Protein AF-A0A9D4C0J8-F1 (afdb_monomer_lite)

pLDDT: mean 72.84, std 17.58, range [38.19, 92.94]

Structure (mmCIF, N/CA/C/O backbone):
data_AF-A0A9D4C0J8-F1
#
_entry.id   AF-A0A9D4C0J8-F1
#
loop_
_atom_site.group_PDB
_atom_site.id
_atom_site.type_symbol
_atom_site.label_atom_id
_atom_site.label_alt_id
_atom_site.label_comp_id
_atom_site.label_asym_id
_atom_site.label_entity_id
_atom_site.label_seq_id
_atom_site.pdbx_PDB_ins_code
_atom_site.Cartn_x
_atom_site.Cartn_y
_atom_site.Cartn_z
_atom_site.occupancy
_atom_site.B_iso_or_equiv
_atom_site.auth_seq_id
_atom_site.auth_comp_id
_atom_site.auth_asym_id
_atom_site.auth_atom_id
_atom_site.pdbx_PDB_model_num
ATOM 1 N N . MET A 1 1 ? -34.586 15.008 12.474 1.00 38.19 1 MET A N 1
ATOM 2 C CA . MET A 1 1 ? -34.650 13.546 12.294 1.00 38.19 1 MET A CA 1
ATOM 3 C C . MET A 1 1 ? -33.252 13.076 11.946 1.00 38.19 1 MET A C 1
ATOM 5 O O . MET A 1 1 ? -32.669 13.640 11.035 1.00 38.19 1 MET A O 1
ATOM 9 N N . LEU A 1 2 ? -32.746 12.178 12.795 1.00 45.47 2 LEU A N 1
ATOM 10 C CA . LEU A 1 2 ? -31.533 11.350 12.749 1.00 45.47 2 LEU A CA 1
ATOM 11 C C . LEU A 1 2 ? -30.460 11.741 11.720 1.00 45.47 2 LEU A C 1
ATOM 13 O O . LEU A 1 2 ? -30.548 11.386 10.550 1.00 45.47 2 LEU A O 1
ATOM 17 N N . GLY A 1 3 ? -29.425 12.433 12.206 1.00 44.47 3 GLY A N 1
ATOM 18 C CA . GLY A 1 3 ? -28.122 12.410 11.555 1.00 44.47 3 GLY A CA 1
ATOM 19 C C . GLY A 1 3 ? -27.571 10.995 11.664 1.00 44.47 3 GLY A C 1
ATOM 20 O O . GLY A 1 3 ? -27.564 10.419 12.751 1.00 44.47 3 GLY A O 1
ATOM 21 N N . GLU A 1 4 ? -27.181 10.422 10.533 1.00 48.81 4 GLU A N 1
ATOM 22 C CA . GLU A 1 4 ? -26.479 9.148 10.489 1.00 48.81 4 GLU A CA 1
ATOM 23 C C . GLU A 1 4 ? -25.098 9.352 11.116 1.00 48.81 4 GLU A C 1
ATOM 25 O O . GLU A 1 4 ? -24.121 9.701 10.455 1.00 48.81 4 GLU A O 1
ATOM 30 N N . GLU A 1 5 ? -25.019 9.188 12.435 1.00 51.31 5 GLU A N 1
ATOM 31 C CA . GLU A 1 5 ? -23.748 8.951 13.093 1.00 51.31 5 GLU A CA 1
ATOM 32 C C . GLU A 1 5 ? -23.232 7.621 12.548 1.00 51.31 5 GLU A C 1
ATOM 34 O O . GLU A 1 5 ? -23.754 6.552 12.865 1.00 51.31 5 GLU A O 1
ATOM 39 N N . HIS A 1 6 ? -22.236 7.694 11.664 1.00 50.81 6 HIS A N 1
ATOM 40 C CA . HIS A 1 6 ? -21.436 6.541 11.285 1.00 50.81 6 HIS A CA 1
ATOM 41 C C . HIS A 1 6 ? -20.814 5.981 12.566 1.00 50.81 6 HIS A C 1
ATOM 43 O O . HIS A 1 6 ? -19.790 6.464 13.053 1.00 50.81 6 HIS A O 1
ATOM 49 N N . VAL A 1 7 ? -21.480 4.980 13.138 1.00 47.09 7 VAL A N 1
ATOM 50 C CA . VAL A 1 7 ? -20.977 4.203 14.260 1.00 47.09 7 VAL A CA 1
ATOM 51 C C . VAL A 1 7 ? -19.789 3.416 13.727 1.00 47.09 7 VAL A C 1
ATOM 53 O O . VAL A 1 7 ? -19.933 2.349 13.132 1.00 47.09 7 VAL A O 1
ATOM 56 N N . TRP A 1 8 ? -18.593 3.969 13.903 1.00 50.16 8 TRP A N 1
ATOM 57 C CA . TRP A 1 8 ? -17.366 3.203 13.774 1.00 50.16 8 TRP A CA 1
ATOM 58 C C . TRP A 1 8 ? -17.393 2.164 14.893 1.00 50.16 8 TRP A C 1
ATOM 60 O O . TRP A 1 8 ? -17.136 2.490 16.053 1.00 50.16 8 TRP A O 1
ATOM 70 N N . CYS A 1 9 ? -17.775 0.926 14.568 1.00 48.41 9 CYS A N 1
ATOM 71 C CA . CYS A 1 9 ? -17.646 -0.192 15.495 1.00 48.41 9 CYS A CA 1
ATOM 72 C C . CYS A 1 9 ? -16.218 -0.190 16.064 1.00 48.41 9 CYS A C 1
ATOM 74 O O . CYS A 1 9 ? -15.245 -0.068 15.322 1.00 48.41 9 CYS A O 1
ATOM 76 N N . SER A 1 10 ? -16.112 -0.269 17.390 1.00 50.31 10 SER A N 1
ATOM 77 C CA . SER A 1 10 ? -14.909 -0.021 18.193 1.00 50.31 10 SER A CA 1
ATOM 78 C C . SER A 1 10 ? -13.827 -1.108 18.086 1.00 50.31 10 SER A C 1
ATOM 80 O O . SER A 1 10 ? -13.213 -1.473 19.088 1.00 50.31 10 SER A O 1
ATOM 82 N N . SER A 1 11 ? -13.608 -1.682 16.908 1.00 58.69 11 SER A N 1
ATOM 83 C CA . SER A 1 11 ? -12.469 -2.562 16.660 1.00 58.69 11 SER A CA 1
ATOM 84 C C . SER A 1 11 ? -11.240 -1.714 16.334 1.00 58.69 11 SER A C 1
ATOM 86 O O . SER A 1 11 ? -11.334 -0.804 15.513 1.00 58.69 11 SER A O 1
ATOM 88 N N . ASP A 1 12 ? -10.100 -2.022 16.957 1.00 75.94 12 ASP A N 1
ATOM 89 C CA . ASP A 1 12 ? -8.764 -1.521 16.596 1.00 75.94 12 ASP A CA 1
ATOM 90 C C . ASP A 1 12 ? -8.428 -1.960 15.151 1.00 75.94 12 ASP A C 1
ATOM 92 O O . ASP A 1 12 ? -7.700 -2.928 14.935 1.00 75.94 12 ASP A O 1
ATOM 96 N N . VAL A 1 13 ? -9.004 -1.294 14.146 1.00 83.25 13 VAL A N 1
ATOM 97 C CA . VAL A 1 13 ? -8.783 -1.616 12.728 1.00 83.25 13 VAL A CA 1
ATOM 98 C C . VAL A 1 13 ? -7.346 -1.260 12.365 1.00 83.25 13 VAL A C 1
ATOM 100 O O . VAL A 1 13 ? -6.926 -0.109 12.521 1.00 83.25 13 VAL A O 1
ATOM 103 N N . ARG A 1 14 ? -6.589 -2.229 11.851 1.00 88.06 14 ARG A N 1
ATOM 104 C CA . ARG A 1 14 ? -5.227 -2.027 11.350 1.00 88.06 14 ARG A CA 1
ATOM 105 C C . ARG A 1 14 ? -5.240 -1.819 9.844 1.00 88.06 14 ARG A C 1
ATOM 107 O O . ARG A 1 14 ? -5.645 -2.693 9.080 1.00 88.06 14 ARG A O 1
ATOM 114 N N . VAL A 1 15 ? -4.755 -0.661 9.415 1.00 88.50 15 VAL A N 1
ATOM 115 C CA . VAL A 1 15 ? -4.706 -0.248 8.012 1.00 88.50 15 VAL A CA 1
ATOM 116 C C . VAL A 1 15 ? -3.253 -0.150 7.566 1.00 88.50 15 VAL A C 1
ATOM 118 O O . VAL A 1 15 ? -2.466 0.553 8.194 1.00 88.50 15 VAL A O 1
ATOM 121 N N . LEU A 1 16 ? -2.908 -0.805 6.459 1.00 91.06 16 LEU A N 1
ATOM 122 C CA . LEU A 1 16 ? -1.647 -0.585 5.755 1.00 91.06 16 LEU A CA 1
ATOM 123 C C . LEU A 1 16 ? -1.886 0.332 4.556 1.00 91.06 16 LEU A C 1
ATOM 125 O O . LEU A 1 16 ? -2.655 -0.008 3.659 1.00 91.06 16 LEU A O 1
ATOM 129 N N . ILE A 1 17 ? -1.205 1.475 4.510 1.00 91.12 17 ILE A N 1
ATOM 130 C CA . ILE A 1 17 ? -1.185 2.368 3.346 1.00 91.12 17 ILE A CA 1
ATOM 131 C C . ILE A 1 17 ? 0.153 2.182 2.631 1.00 91.12 17 ILE A C 1
ATOM 133 O O . ILE A 1 17 ? 1.194 2.633 3.109 1.00 91.12 17 ILE A O 1
ATOM 137 N N . ALA A 1 18 ? 0.133 1.520 1.477 1.00 91.38 18 ALA A N 1
ATOM 138 C CA . ALA A 1 18 ? 1.326 1.192 0.703 1.00 91.38 18 ALA A CA 1
ATOM 139 C C . ALA A 1 18 ? 1.300 1.867 -0.671 1.00 91.38 18 ALA A C 1
ATOM 141 O O . ALA A 1 18 ? 0.254 1.965 -1.312 1.00 91.38 18 ALA A O 1
ATOM 142 N N . GLY A 1 19 ? 2.448 2.336 -1.150 1.00 90.31 19 GLY A N 1
ATOM 143 C CA . GLY A 1 19 ? 2.480 3.055 -2.418 1.00 90.31 19 GLY A CA 1
ATOM 144 C C . GLY A 1 19 ? 3.747 3.853 -2.655 1.00 90.31 19 GLY A C 1
ATOM 145 O O . GLY A 1 19 ? 4.801 3.553 -2.101 1.00 90.31 19 GLY A O 1
ATOM 146 N N . ASP A 1 20 ? 3.630 4.874 -3.496 1.00 88.25 20 ASP A N 1
ATOM 147 C CA . ASP A 1 20 ? 4.708 5.821 -3.776 1.00 88.25 20 ASP A CA 1
ATOM 148 C C . ASP A 1 20 ? 5.035 6.741 -2.578 1.00 88.25 20 ASP A C 1
ATOM 150 O O . ASP A 1 20 ? 4.481 6.629 -1.486 1.00 88.25 20 ASP A O 1
ATOM 154 N N . SER A 1 21 ? 5.937 7.704 -2.774 1.00 86.81 21 SER A N 1
ATOM 155 C CA . SER A 1 21 ? 6.317 8.677 -1.741 1.00 86.81 21 SER A CA 1
ATOM 156 C C . SER A 1 21 ? 5.172 9.591 -1.274 1.00 86.81 21 SER A C 1
ATOM 158 O O . SER A 1 21 ? 5.317 10.268 -0.254 1.00 86.81 21 SER A O 1
ATOM 160 N N . ASN A 1 22 ? 4.028 9.615 -1.967 1.00 83.88 22 ASN A N 1
ATOM 161 C CA . ASN A 1 22 ? 2.893 10.451 -1.591 1.00 83.88 22 ASN A CA 1
ATOM 162 C C . ASN A 1 22 ? 2.031 9.830 -0.487 1.00 83.88 22 ASN A C 1
ATOM 164 O O . ASN A 1 22 ? 1.251 10.562 0.122 1.00 83.88 22 ASN A O 1
ATOM 168 N N . VAL A 1 23 ? 2.196 8.542 -0.152 1.00 83.94 23 VAL A N 1
ATOM 169 C CA . VAL A 1 23 ? 1.387 7.887 0.899 1.00 83.94 23 VAL A CA 1
ATOM 170 C C . VAL A 1 23 ? 1.455 8.595 2.249 1.00 83.94 23 VAL A C 1
ATOM 172 O O . VAL A 1 23 ? 0.462 8.651 2.968 1.00 83.94 23 VAL A O 1
ATOM 175 N N . HIS A 1 24 ? 2.585 9.221 2.586 1.00 79.44 24 HIS A N 1
ATOM 176 C CA . HIS A 1 24 ? 2.728 9.980 3.832 1.00 79.44 24 HIS A CA 1
ATOM 177 C C . HIS A 1 24 ? 1.814 11.205 3.924 1.00 79.44 24 HIS A C 1
ATOM 179 O O . HIS A 1 24 ? 1.552 11.693 5.024 1.00 79.44 24 HIS A O 1
ATOM 185 N N . ARG A 1 25 ? 1.328 11.706 2.784 1.00 80.25 25 ARG A N 1
ATOM 186 C CA . ARG A 1 25 ? 0.422 12.857 2.713 1.00 80.25 25 ARG A CA 1
ATOM 187 C C . ARG A 1 25 ? -1.038 12.470 2.969 1.00 80.25 25 ARG A C 1
ATOM 189 O O . ARG A 1 25 ? -1.854 13.358 3.177 1.00 80.25 25 ARG A O 1
ATOM 196 N N . LEU A 1 26 ? -1.360 11.173 3.015 1.00 72.56 26 LEU A N 1
ATOM 197 C CA . LEU A 1 26 ? -2.721 10.650 3.200 1.00 72.56 26 LEU A CA 1
ATOM 198 C C . LEU A 1 26 ? -3.153 10.530 4.675 1.00 72.56 26 LEU A C 1
ATOM 200 O O . LEU A 1 26 ? -4.241 10.036 4.960 1.00 72.56 26 LEU A O 1
ATOM 204 N N . LYS A 1 27 ? -2.335 11.008 5.626 1.00 64.12 27 LYS A N 1
ATOM 205 C CA . LYS A 1 27 ? -2.588 10.916 7.079 1.00 64.12 27 LYS A CA 1
ATOM 206 C C . LYS A 1 27 ? -3.914 11.531 7.555 1.00 64.12 27 LYS A C 1
ATOM 208 O O . LYS A 1 27 ? -4.326 11.241 8.671 1.00 64.12 27 LYS A O 1
ATOM 213 N N . SER A 1 28 ? -4.568 12.379 6.762 1.00 59.66 28 SER A N 1
ATOM 214 C CA . SER A 1 28 ? -5.738 13.157 7.189 1.00 59.66 28 SER A CA 1
ATOM 215 C C . SER A 1 28 ? -7.095 12.453 7.049 1.00 59.66 28 SER A C 1
ATOM 217 O O . SER A 1 28 ? -8.092 13.040 7.457 1.00 59.66 28 SER A O 1
ATOM 219 N N . ALA A 1 29 ? -7.171 11.238 6.489 1.00 61.16 29 ALA A N 1
ATOM 220 C CA . ALA A 1 29 ? -8.454 10.619 6.114 1.00 61.16 29 ALA A CA 1
ATOM 221 C C . ALA A 1 29 ? -8.859 9.374 6.926 1.00 61.16 29 ALA A C 1
ATOM 223 O O . ALA A 1 29 ? -9.861 8.736 6.603 1.00 61.16 29 ALA A O 1
ATOM 224 N N . CYS A 1 30 ? -8.102 8.992 7.955 1.00 63.34 30 CYS A N 1
ATOM 225 C CA . CYS A 1 30 ? -8.355 7.742 8.670 1.00 63.34 30 CYS A CA 1
ATOM 226 C C . CYS A 1 30 ? -9.178 7.941 9.957 1.00 63.34 30 CYS A C 1
ATOM 228 O O . CYS A 1 30 ? -9.039 8.973 10.617 1.00 63.34 30 CYS A O 1
ATOM 230 N N . PRO A 1 31 ? -10.007 6.952 10.346 1.00 68.12 31 PRO A N 1
ATOM 231 C CA . PRO A 1 31 ? -10.779 7.007 11.584 1.00 68.12 31 PRO A CA 1
ATOM 232 C C . PRO A 1 31 ? -9.869 7.179 12.811 1.00 68.12 31 PRO A C 1
ATOM 234 O O . PRO A 1 31 ? -8.792 6.582 12.845 1.00 68.12 31 PRO A O 1
ATOM 237 N N . PRO A 1 32 ? -10.301 7.910 13.854 1.00 69.50 32 PRO A N 1
ATOM 238 C CA . PRO A 1 32 ? -9.485 8.167 15.047 1.00 69.50 32 PRO A CA 1
ATOM 239 C C . PRO A 1 32 ? -9.080 6.899 15.820 1.00 69.50 32 PRO A C 1
ATOM 241 O O . PRO A 1 32 ? -8.091 6.925 16.545 1.00 69.50 32 PRO A O 1
ATOM 244 N N . ASN A 1 33 ? -9.800 5.789 15.631 1.00 76.62 33 ASN A N 1
ATOM 245 C CA . ASN A 1 33 ? -9.532 4.500 16.281 1.00 76.62 33 ASN A CA 1
ATOM 246 C C . ASN A 1 33 ? -8.776 3.504 15.377 1.00 76.62 33 ASN A C 1
ATOM 248 O O . ASN A 1 33 ? -8.626 2.340 15.735 1.00 76.62 33 ASN A O 1
ATOM 252 N N . ALA A 1 34 ? -8.331 3.925 14.189 1.00 81.19 34 ALA A N 1
ATOM 253 C CA . ALA A 1 34 ? -7.568 3.070 13.288 1.00 81.19 34 ALA A CA 1
ATOM 254 C C . ALA A 1 34 ? -6.064 3.173 13.580 1.00 81.19 34 ALA A C 1
ATOM 256 O O . ALA A 1 34 ? -5.511 4.268 13.705 1.00 81.19 34 ALA A O 1
ATOM 257 N N . ARG A 1 35 ? -5.375 2.030 13.619 1.00 86.69 35 ARG A N 1
ATOM 258 C CA . ARG A 1 35 ? -3.907 1.984 13.631 1.00 86.69 35 ARG A CA 1
ATOM 259 C C . ARG A 1 35 ? -3.417 1.950 12.193 1.00 86.69 35 ARG A C 1
ATOM 261 O O . ARG A 1 35 ? -3.750 1.027 11.455 1.00 86.69 35 ARG A O 1
ATOM 268 N N . ILE A 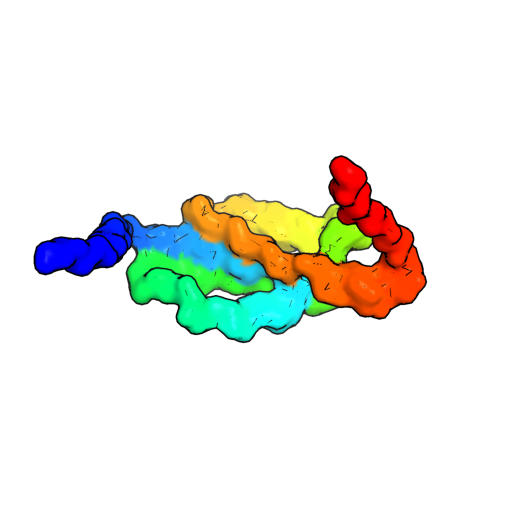1 36 ? -2.648 2.957 11.798 1.00 87.25 36 ILE A N 1
ATOM 269 C CA . ILE A 1 36 ? -2.254 3.152 10.402 1.00 87.25 36 ILE A CA 1
ATOM 270 C C . ILE A 1 36 ? -0.748 2.982 10.282 1.00 87.25 36 ILE A C 1
ATOM 272 O O . ILE A 1 36 ? 0.017 3.788 10.816 1.00 87.25 36 ILE A O 1
ATOM 276 N N . ASP A 1 37 ? -0.349 1.973 9.523 1.00 89.75 37 ASP A N 1
ATOM 277 C CA . ASP A 1 37 ? 1.032 1.736 9.137 1.00 89.75 37 ASP A CA 1
ATOM 278 C C . ASP A 1 37 ? 1.235 2.193 7.683 1.00 89.75 37 ASP A C 1
ATOM 280 O O . ASP A 1 37 ? 0.333 2.109 6.845 1.00 89.75 37 ASP A O 1
ATOM 284 N N . PHE A 1 38 ? 2.423 2.714 7.376 1.00 90.44 38 PHE A N 1
ATOM 285 C CA . PHE A 1 38 ? 2.757 3.245 6.053 1.00 90.44 38 PHE A CA 1
ATOM 286 C C . PHE A 1 38 ? 3.921 2.467 5.450 1.00 90.44 38 PHE A C 1
ATOM 288 O O . PHE A 1 38 ? 4.969 2.347 6.081 1.00 90.44 38 PHE A O 1
ATOM 295 N N . LEU A 1 39 ? 3.773 2.041 4.194 1.00 91.75 39 LEU A N 1
ATOM 296 C CA . LEU A 1 39 ? 4.831 1.418 3.398 1.00 91.75 39 LEU A CA 1
ATOM 297 C C . LEU A 1 39 ? 5.147 2.284 2.161 1.00 91.75 39 LEU A C 1
ATOM 299 O O . LEU A 1 39 ? 4.666 2.002 1.057 1.00 91.75 39 LEU A O 1
ATOM 303 N N . PRO A 1 40 ? 5.921 3.370 2.337 1.00 90.50 40 PRO A N 1
ATOM 304 C CA . PRO A 1 40 ? 6.367 4.226 1.245 1.00 90.50 40 PRO A CA 1
ATOM 305 C C . PRO A 1 40 ? 7.484 3.546 0.443 1.00 90.50 40 PRO A C 1
ATOM 307 O O . PRO A 1 40 ? 8.526 3.173 0.980 1.00 90.50 40 PRO A O 1
ATOM 310 N N . VAL A 1 41 ? 7.319 3.447 -0.871 1.00 88.62 41 VAL A N 1
ATOM 311 C CA . VAL A 1 41 ? 8.360 2.962 -1.781 1.00 88.62 41 VAL A CA 1
ATOM 312 C C . VAL A 1 41 ? 8.555 3.998 -2.881 1.00 88.62 41 VAL A C 1
ATOM 314 O O . VAL A 1 41 ? 7.728 4.170 -3.775 1.00 88.62 41 VAL A O 1
ATOM 317 N N . SER A 1 42 ? 9.655 4.747 -2.790 1.00 86.62 42 SER A N 1
ATOM 318 C CA . SER A 1 42 ? 9.953 5.827 -3.735 1.00 86.62 42 SER A CA 1
ATOM 319 C C . SER A 1 42 ? 10.025 5.302 -5.170 1.00 86.62 42 SER A C 1
ATOM 321 O O . SER A 1 42 ? 10.693 4.306 -5.440 1.00 86.62 42 SER A O 1
ATOM 323 N N . GLY A 1 43 ? 9.333 5.976 -6.091 1.00 82.00 43 GLY A N 1
ATOM 324 C CA . GLY A 1 43 ? 9.292 5.580 -7.498 1.00 82.00 43 GLY A CA 1
ATOM 325 C C . GLY A 1 43 ? 8.497 4.302 -7.785 1.00 82.00 43 GLY A C 1
ATOM 326 O O . GLY A 1 43 ? 8.596 3.798 -8.903 1.00 82.00 43 GLY A O 1
ATOM 327 N N . ALA A 1 44 ? 7.718 3.784 -6.823 1.00 84.06 44 ALA A N 1
ATOM 328 C CA . ALA A 1 44 ? 6.872 2.613 -7.033 1.00 84.06 44 ALA A CA 1
ATOM 329 C C . ALA A 1 44 ? 5.893 2.833 -8.193 1.00 84.06 44 ALA A C 1
ATOM 331 O O . ALA A 1 44 ? 5.237 3.874 -8.290 1.00 84.06 44 ALA A O 1
ATOM 332 N N . LYS A 1 45 ? 5.813 1.831 -9.069 1.00 79.50 45 LYS A N 1
ATOM 333 C CA . LYS A 1 45 ? 5.028 1.824 -10.309 1.00 79.50 45 LYS A CA 1
ATOM 334 C C . LYS A 1 45 ? 4.105 0.613 -10.329 1.00 79.50 45 LYS A C 1
ATOM 336 O O . LYS A 1 45 ? 4.518 -0.481 -9.953 1.00 79.50 45 LYS A O 1
ATOM 341 N N . TYR A 1 46 ? 2.886 0.781 -10.814 1.00 76.19 46 TYR A N 1
ATOM 342 C CA . TYR A 1 46 ? 1.925 -0.297 -10.998 1.00 76.19 46 TYR A CA 1
ATOM 343 C C . TYR A 1 46 ? 2.384 -1.308 -12.060 1.00 76.19 46 TYR A C 1
ATOM 345 O O . TYR A 1 46 ? 2.368 -2.517 -11.826 1.00 76.19 46 TYR A O 1
ATOM 353 N N . VAL A 1 47 ? 2.818 -0.825 -13.229 1.00 66.38 47 VAL A N 1
ATOM 354 C CA . VAL A 1 47 ? 3.045 -1.668 -14.415 1.00 66.38 47 VAL A CA 1
ATOM 355 C C . VAL A 1 47 ? 4.411 -2.356 -14.363 1.00 66.38 47 VAL A C 1
ATOM 357 O O . VAL A 1 47 ? 4.540 -3.524 -14.739 1.00 66.38 47 VAL A O 1
ATOM 360 N N . SER A 1 48 ? 5.440 -1.655 -13.876 1.00 60.66 48 SER A N 1
ATOM 361 C CA . SER A 1 48 ? 6.831 -2.117 -13.974 1.00 60.66 48 SER A CA 1
ATOM 362 C C . SER A 1 48 ? 7.453 -2.601 -12.664 1.00 60.66 48 SER A C 1
ATOM 364 O O . SER A 1 48 ? 8.511 -3.226 -12.711 1.00 60.66 48 SER A O 1
ATOM 366 N N . ASP A 1 49 ? 6.838 -2.379 -11.497 1.00 60.47 49 ASP A N 1
ATOM 367 C CA . ASP A 1 49 ? 7.454 -2.746 -10.212 1.00 60.47 49 ASP A CA 1
ATOM 368 C C . ASP A 1 49 ? 7.050 -4.144 -9.712 1.00 60.47 49 ASP A C 1
ATOM 370 O O . ASP A 1 49 ? 6.661 -4.374 -8.563 1.00 60.47 49 ASP A O 1
ATOM 374 N N . ARG A 1 50 ? 7.164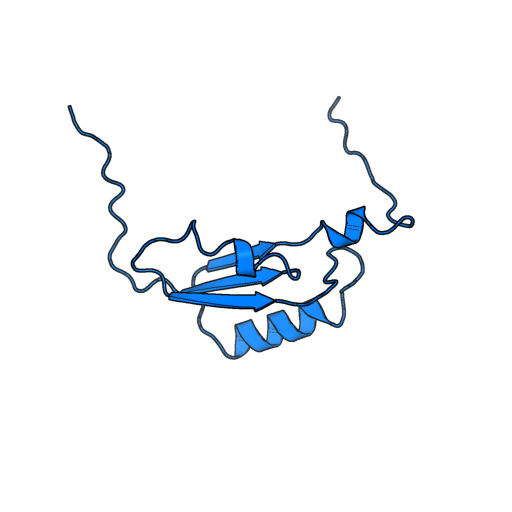 -5.139 -10.602 1.00 55.41 50 ARG A N 1
ATOM 375 C CA . ARG A 1 50 ? 6.865 -6.539 -10.257 1.00 55.41 50 ARG A CA 1
ATOM 376 C C . ARG A 1 50 ? 7.846 -7.146 -9.245 1.00 55.41 50 ARG A C 1
ATOM 378 O O . ARG A 1 50 ? 7.538 -8.213 -8.719 1.00 55.41 50 ARG A O 1
ATOM 385 N N . LYS A 1 51 ? 9.008 -6.529 -8.984 1.00 61.00 51 LYS A N 1
ATOM 386 C CA . LYS A 1 51 ? 10.081 -7.143 -8.175 1.00 61.00 51 LYS A CA 1
ATOM 387 C C . LYS A 1 51 ? 10.459 -6.378 -6.900 1.00 61.00 51 LYS A C 1
ATOM 389 O O . LYS A 1 51 ? 10.879 -7.043 -5.957 1.00 61.00 51 LYS A O 1
ATOM 394 N N . GLY A 1 52 ? 10.305 -5.052 -6.840 1.00 79.69 52 GLY A N 1
ATOM 395 C CA . GLY A 1 52 ? 10.652 -4.248 -5.664 1.00 79.69 52 GLY A CA 1
AT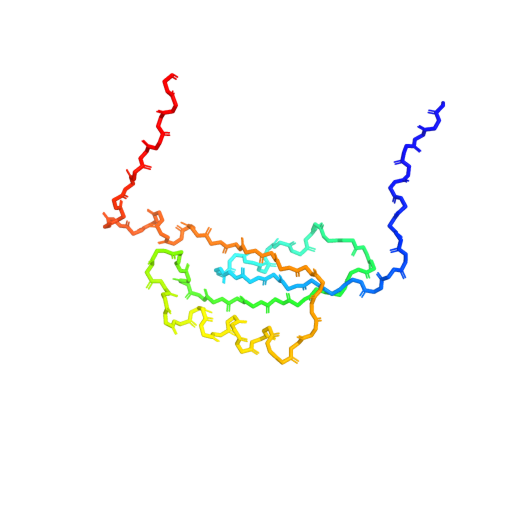OM 396 C C . GLY A 1 52 ? 9.462 -4.075 -4.728 1.00 79.69 52 GLY A C 1
ATOM 397 O O . GLY A 1 52 ? 9.374 -4.750 -3.699 1.00 79.69 52 GLY A O 1
ATOM 398 N N . PHE A 1 53 ? 8.511 -3.227 -5.126 1.00 85.69 53 PHE A N 1
ATOM 399 C CA . PHE A 1 53 ? 7.320 -2.919 -4.331 1.00 85.69 53 PHE A CA 1
ATOM 400 C C . PHE A 1 53 ? 6.524 -4.171 -3.947 1.00 85.69 53 PHE A C 1
ATOM 402 O O . PHE A 1 53 ? 6.220 -4.374 -2.775 1.00 85.69 53 PHE A O 1
ATOM 409 N N . ARG A 1 54 ? 6.249 -5.068 -4.906 1.00 85.00 54 ARG A N 1
ATOM 410 C CA . ARG A 1 54 ? 5.469 -6.290 -4.637 1.00 85.00 54 ARG A CA 1
ATOM 411 C C . ARG A 1 54 ? 6.130 -7.203 -3.600 1.00 85.00 54 ARG A C 1
ATOM 413 O O . ARG A 1 54 ? 5.425 -7.827 -2.811 1.00 85.00 54 ARG A O 1
ATOM 420 N N . LYS A 1 55 ? 7.464 -7.301 -3.604 1.00 87.19 55 LYS A N 1
ATOM 421 C CA . LYS A 1 55 ? 8.202 -8.134 -2.646 1.00 87.19 55 LYS A CA 1
ATOM 422 C C . LYS A 1 55 ? 8.137 -7.534 -1.243 1.00 87.19 55 LYS A C 1
ATOM 424 O O . LYS A 1 55 ? 7.858 -8.269 -0.303 1.00 87.19 55 LYS A O 1
ATOM 429 N N . LEU A 1 56 ? 8.352 -6.225 -1.124 1.00 89.31 56 LEU A N 1
ATOM 430 C CA . LEU A 1 56 ? 8.262 -5.507 0.149 1.00 89.31 56 LEU A CA 1
ATOM 431 C C . LEU A 1 56 ? 6.844 -5.557 0.719 1.00 89.31 56 LEU A C 1
ATOM 433 O O . LEU A 1 56 ? 6.670 -5.920 1.874 1.00 89.31 56 LEU A O 1
ATOM 437 N N . LEU A 1 57 ? 5.830 -5.298 -0.113 1.00 90.69 57 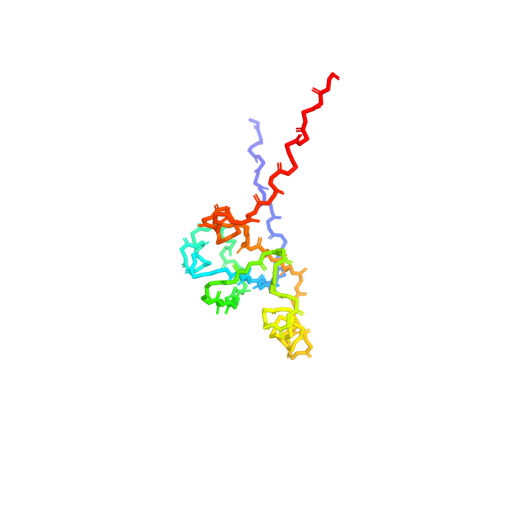LEU A N 1
ATOM 438 C CA . LEU A 1 57 ? 4.429 -5.413 0.282 1.00 90.69 57 LEU A CA 1
ATOM 439 C C . LEU A 1 57 ? 4.104 -6.827 0.769 1.00 90.69 57 LEU A C 1
ATOM 441 O O . LEU A 1 57 ? 3.442 -6.990 1.785 1.00 90.69 57 LEU A O 1
ATOM 445 N N . HIS A 1 58 ? 4.587 -7.857 0.070 1.00 90.31 58 HIS A N 1
ATOM 446 C CA . HIS A 1 58 ? 4.377 -9.232 0.507 1.00 90.31 58 HIS A CA 1
ATOM 447 C C . HIS A 1 58 ? 5.046 -9.516 1.855 1.00 90.31 58 HIS A C 1
ATOM 449 O O . HIS A 1 58 ? 4.413 -10.125 2.707 1.00 90.31 58 HIS A O 1
ATOM 455 N N . GLN A 1 59 ? 6.285 -9.065 2.068 1.00 91.06 59 GLN A N 1
ATOM 456 C CA . GLN A 1 59 ? 6.969 -9.225 3.353 1.00 91.06 59 GLN A CA 1
ATOM 457 C C . GLN A 1 59 ? 6.201 -8.538 4.486 1.00 91.06 59 GLN A C 1
ATOM 459 O O . GLN A 1 59 ? 5.949 -9.183 5.497 1.00 91.06 59 GLN A O 1
ATOM 464 N N . GLU A 1 60 ? 5.757 -7.297 4.275 1.00 92.94 60 GLU A N 1
ATOM 465 C CA . GLU A 1 60 ? 5.002 -6.526 5.267 1.00 92.94 60 GLU A CA 1
ATOM 466 C C . GLU A 1 60 ? 3.675 -7.205 5.629 1.00 92.94 60 GLU A C 1
ATOM 468 O O . GLU A 1 60 ? 3.348 -7.373 6.801 1.00 92.94 60 GLU A O 1
ATOM 473 N N . LEU A 1 61 ? 2.931 -7.678 4.623 1.00 91.00 61 LEU A N 1
ATOM 474 C CA . LEU A 1 61 ? 1.671 -8.399 4.824 1.00 91.00 61 LEU A CA 1
ATOM 475 C C . LEU A 1 61 ? 1.855 -9.764 5.504 1.00 91.00 61 LEU A C 1
ATOM 477 O O . LEU A 1 61 ? 0.899 -10.285 6.065 1.00 91.00 61 LEU A O 1
ATOM 481 N N . MET A 1 62 ? 3.046 -10.367 5.426 1.00 91.56 62 MET A N 1
ATOM 482 C CA . MET A 1 62 ? 3.357 -11.621 6.124 1.00 91.56 62 MET A CA 1
ATOM 483 C C . MET A 1 62 ? 3.851 -11.381 7.556 1.00 91.56 62 MET A C 1
ATOM 485 O O . MET A 1 62 ? 3.700 -12.261 8.400 1.00 91.56 62 MET A O 1
ATOM 489 N N . SER A 1 63 ? 4.456 -10.223 7.839 1.00 90.25 63 SER A N 1
ATOM 490 C CA . SER A 1 63 ? 4.922 -9.857 9.183 1.00 90.25 63 SER A CA 1
ATOM 491 C C . SER A 1 63 ? 3.872 -9.129 10.021 1.00 90.25 63 SER A C 1
ATOM 493 O O . SER A 1 63 ? 3.963 -9.134 11.248 1.00 90.25 63 SER A O 1
ATOM 495 N N . GLY A 1 64 ? 2.899 -8.482 9.380 1.00 87.69 64 GLY A N 1
ATOM 496 C CA . GLY A 1 64 ? 1.833 -7.727 10.029 1.00 87.69 64 GLY A CA 1
ATOM 497 C C . GLY A 1 64 ? 0.460 -8.387 9.899 1.00 87.69 64 GLY A C 1
ATOM 498 O O . GLY A 1 64 ? 0.204 -9.163 8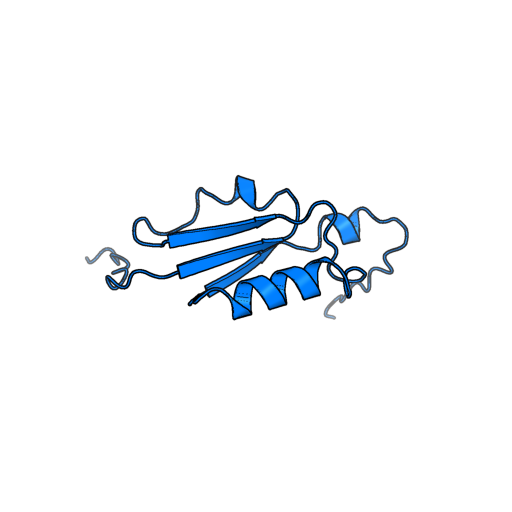.985 1.00 87.69 64 GLY A O 1
ATOM 499 N N . CYS A 1 65 ? -0.451 -8.029 10.805 1.00 88.12 65 CYS A N 1
ATOM 500 C CA . CYS A 1 65 ? -1.879 -8.315 10.668 1.00 88.12 65 CYS A CA 1
ATOM 501 C C . CYS A 1 65 ? -2.591 -7.013 10.307 1.00 88.12 65 CYS A C 1
ATOM 503 O O . CYS A 1 65 ? -2.560 -6.068 11.100 1.00 88.12 65 CYS A O 1
ATOM 505 N N . TYR A 1 66 ? -3.211 -6.979 9.130 1.00 88.75 66 TYR A N 1
ATOM 506 C CA . TYR A 1 66 ? -3.933 -5.823 8.606 1.00 88.75 66 TYR A CA 1
ATOM 507 C C . TYR A 1 66 ? -5.337 -6.234 8.191 1.00 88.75 66 TYR A C 1
ATOM 509 O O . TYR A 1 66 ? -5.512 -7.244 7.513 1.00 88.75 66 TYR A O 1
ATOM 517 N N . ASP A 1 67 ? -6.315 -5.418 8.559 1.00 88.31 67 ASP A N 1
ATOM 518 C CA . ASP A 1 67 ? -7.707 -5.589 8.151 1.00 88.31 67 ASP A CA 1
ATOM 519 C C . ASP A 1 67 ? -7.954 -4.939 6.785 1.00 88.31 67 ASP A C 1
ATOM 521 O O . ASP A 1 67 ? -8.778 -5.401 5.996 1.00 88.31 67 ASP A O 1
ATOM 525 N N . ILE A 1 68 ? -7.228 -3.852 6.497 1.00 87.94 68 ILE A N 1
ATOM 526 C CA . ILE A 1 68 ? -7.395 -3.045 5.289 1.00 87.94 68 ILE A CA 1
ATOM 527 C C . ILE A 1 68 ? -6.028 -2.744 4.674 1.00 87.94 68 ILE A C 1
ATOM 529 O O . ILE A 1 68 ? -5.111 -2.283 5.352 1.00 87.94 68 ILE A O 1
ATOM 533 N N . LEU A 1 69 ? -5.919 -2.939 3.360 1.00 90.62 69 LEU A N 1
ATOM 534 C CA . LEU A 1 69 ? -4.789 -2.495 2.548 1.00 90.62 69 LEU A CA 1
ATOM 535 C C . LEU A 1 69 ? -5.255 -1.402 1.580 1.00 90.62 69 LEU A C 1
ATOM 537 O O . LEU A 1 69 ? -6.105 -1.649 0.727 1.00 90.62 69 LEU A O 1
ATOM 541 N N . TYR A 1 70 ? -4.660 -0.216 1.677 1.00 88.94 70 TYR A N 1
ATOM 542 C CA . TYR A 1 70 ? -4.836 0.870 0.718 1.00 88.94 70 TYR A CA 1
ATOM 543 C C . TYR A 1 70 ? -3.600 0.986 -0.175 1.00 88.94 70 TYR A C 1
ATOM 545 O O . TYR A 1 70 ? -2.481 1.130 0.321 1.00 88.94 70 TYR A O 1
ATOM 553 N N . LEU A 1 71 ? -3.800 0.948 -1.495 1.00 88.94 71 LEU A N 1
ATOM 554 C CA . LEU A 1 71 ? -2.726 1.050 -2.484 1.00 88.94 71 LEU A CA 1
ATOM 555 C C . LEU A 1 71 ? -2.769 2.400 -3.202 1.00 88.94 71 LEU A C 1
ATOM 557 O O . LEU A 1 71 ? -3.727 2.697 -3.910 1.00 88.94 71 LEU A O 1
ATOM 561 N N . HIS A 1 72 ? -1.699 3.184 -3.067 1.00 87.62 72 HIS A N 1
ATOM 562 C CA . HIS A 1 72 ? -1.518 4.457 -3.767 1.00 87.62 72 HIS A CA 1
ATOM 563 C C . HIS A 1 72 ? -0.396 4.348 -4.811 1.00 87.62 72 HIS A C 1
ATOM 565 O O . HIS A 1 72 ? 0.782 4.572 -4.522 1.00 87.62 72 HIS A O 1
ATOM 571 N N . LEU A 1 73 ? -0.756 3.963 -6.034 1.00 84.69 73 LEU A N 1
ATOM 572 C CA . LEU A 1 73 ? 0.167 3.742 -7.153 1.00 84.69 73 LEU A CA 1
ATOM 573 C C . LEU A 1 73 ? -0.393 4.359 -8.441 1.00 84.69 73 LEU A C 1
ATOM 575 O O . LEU A 1 73 ? -1.567 4.708 -8.505 1.00 84.69 73 LEU A O 1
ATOM 579 N N . GLY A 1 74 ? 0.439 4.470 -9.480 1.00 78.19 74 GLY A N 1
ATOM 580 C CA . GLY A 1 74 ? 0.027 4.956 -10.804 1.00 78.19 74 GLY A CA 1
ATOM 581 C C . GLY A 1 74 ? 0.615 6.314 -11.183 1.00 78.19 74 GLY A C 1
ATOM 582 O O . GLY A 1 74 ? 0.863 6.569 -12.359 1.00 78.19 74 GLY A O 1
ATOM 583 N N . SER A 1 75 ? 0.912 7.175 -10.207 1.00 79.50 75 SER A N 1
ATOM 584 C CA . SER A 1 75 ? 1.475 8.511 -10.466 1.00 79.50 75 SER A CA 1
ATOM 585 C C . SER A 1 75 ? 2.828 8.427 -11.202 1.00 79.50 75 SER A C 1
ATOM 587 O O . SER A 1 75 ? 3.062 9.125 -12.188 1.00 79.50 75 SER A O 1
ATOM 589 N N . ASN A 1 76 ? 3.694 7.498 -10.783 1.00 78.62 76 ASN A N 1
ATOM 590 C CA . ASN A 1 76 ? 5.006 7.264 -11.384 1.00 78.62 76 ASN A CA 1
ATOM 591 C C . ASN A 1 76 ? 4.924 6.518 -12.720 1.00 78.62 76 ASN A C 1
ATOM 593 O O . ASN A 1 76 ? 5.855 6.611 -13.519 1.00 78.62 76 ASN A O 1
ATOM 597 N N . ASP A 1 77 ? 3.842 5.776 -12.966 1.00 74.81 77 ASP A N 1
ATOM 598 C CA . ASP A 1 77 ? 3.580 5.134 -14.254 1.00 74.81 77 ASP A CA 1
ATOM 599 C C . ASP A 1 77 ? 3.239 6.194 -15.301 1.00 74.81 77 ASP A C 1
ATOM 601 O O . ASP A 1 77 ? 3.796 6.183 -16.394 1.00 74.81 77 ASP A O 1
ATOM 605 N N . VAL A 1 78 ? 2.402 7.174 -14.950 1.00 70.50 78 VAL A N 1
ATOM 606 C CA . VAL A 1 78 ? 2.007 8.263 -15.858 1.00 70.50 78 VAL A CA 1
ATOM 607 C C . VAL A 1 78 ? 3.172 9.179 -16.213 1.00 70.50 78 VAL A C 1
ATOM 609 O O . VAL A 1 78 ? 3.292 9.622 -17.353 1.00 70.50 78 VAL A O 1
ATOM 612 N N . CYS A 1 79 ? 4.069 9.429 -15.263 1.00 62.47 79 CYS A N 1
ATOM 613 C CA . CYS A 1 79 ? 5.254 10.251 -15.492 1.00 62.47 79 CYS A CA 1
ATOM 614 C C . CYS A 1 79 ? 6.322 9.560 -16.360 1.00 62.47 79 CYS A C 1
ATOM 616 O O . CYS A 1 79 ? 7.264 10.216 -16.810 1.00 62.47 79 CYS A O 1
ATOM 618 N N . CYS A 1 80 ? 6.201 8.252 -16.613 1.00 57.53 80 CYS A N 1
ATOM 619 C CA . CYS A 1 80 ? 7.093 7.547 -17.526 1.00 57.53 80 CYS A CA 1
ATOM 620 C C . CYS A 1 80 ? 6.586 7.678 -18.959 1.00 57.53 80 CYS A C 1
ATOM 622 O O . CYS A 1 80 ? 5.524 7.174 -19.306 1.00 57.53 80 CYS A O 1
ATOM 624 N N . LYS A 1 81 ? 7.387 8.329 -19.807 1.00 52.97 81 LYS A N 1
ATOM 625 C CA . LYS A 1 81 ? 7.087 8.562 -21.230 1.00 52.97 81 LYS A CA 1
ATOM 626 C C . LYS A 1 81 ? 6.904 7.283 -22.068 1.00 52.97 81 LYS A C 1
ATOM 628 O O . LYS A 1 81 ? 6.438 7.391 -23.194 1.00 52.97 81 LYS A O 1
ATOM 633 N N . ASP A 1 82 ? 7.210 6.108 -21.517 1.00 50.44 82 ASP A N 1
ATOM 634 C CA . ASP A 1 82 ? 7.071 4.799 -22.179 1.00 50.44 82 ASP A CA 1
ATOM 635 C C . ASP A 1 82 ? 5.772 4.054 -21.820 1.00 50.44 82 ASP A C 1
ATOM 637 O O . ASP A 1 82 ? 5.573 2.898 -22.201 1.00 50.44 82 ASP A O 1
ATOM 641 N N . SER A 1 83 ? 4.873 4.682 -21.063 1.00 45.44 83 SER A N 1
ATOM 642 C CA . SER A 1 83 ? 3.610 4.061 -20.677 1.00 45.44 83 SER A CA 1
ATOM 643 C C . SER A 1 83 ? 2.633 4.087 -21.849 1.00 45.44 83 SER A C 1
ATOM 645 O O . SER A 1 83 ? 2.021 5.110 -22.147 1.00 45.44 83 SER A O 1
ATOM 647 N N . ASN A 1 84 ? 2.474 2.942 -22.517 1.00 43.72 84 ASN A N 1
ATOM 648 C CA . ASN A 1 84 ? 1.382 2.691 -23.456 1.00 43.72 84 ASN A CA 1
ATOM 649 C C . ASN A 1 84 ? 0.043 2.819 -22.715 1.00 43.72 84 ASN A C 1
ATOM 651 O O . ASN A 1 84 ? -0.458 1.862 -22.123 1.00 43.72 84 ASN A O 1
ATOM 655 N N . PHE A 1 85 ? -0.519 4.025 -22.711 1.00 46.91 85 PHE A N 1
ATOM 656 C CA . PHE A 1 85 ? -1.835 4.295 -22.155 1.00 46.91 85 PHE A CA 1
ATOM 657 C C . PHE A 1 85 ? -2.903 3.659 -23.040 1.00 46.91 85 PHE A C 1
ATOM 659 O O . PHE A 1 85 ? -3.306 4.220 -24.058 1.00 46.91 85 PHE A O 1
ATOM 666 N N . TYR A 1 86 ? -3.401 2.496 -22.629 1.00 47.12 86 TYR A N 1
ATOM 667 C CA . TYR A 1 86 ? -4.671 1.988 -23.131 1.00 47.12 86 TYR A CA 1
ATOM 668 C C . TYR A 1 86 ? -5.782 2.858 -22.544 1.00 47.12 86 TYR A C 1
ATOM 670 O O . TYR A 1 86 ? -6.198 2.687 -21.399 1.00 47.12 86 TYR A O 1
ATOM 678 N N . ARG A 1 87 ? -6.229 3.847 -23.318 1.00 41.72 87 ARG A N 1
ATOM 679 C CA . ARG A 1 87 ? -7.423 4.626 -23.001 1.00 41.72 87 ARG A CA 1
ATOM 680 C C . ARG A 1 87 ? -8.633 3.736 -23.268 1.00 41.72 87 ARG A C 1
ATOM 682 O O . ARG A 1 87 ? -9.018 3.558 -24.420 1.00 41.72 87 ARG A O 1
ATOM 689 N N . TYR A 1 88 ? -9.211 3.164 -22.217 1.00 39.47 88 TYR A N 1
ATOM 690 C CA . TYR A 1 88 ? -10.543 2.581 -22.318 1.00 39.47 88 TYR A CA 1
ATOM 691 C C . TYR A 1 88 ? -11.527 3.746 -22.470 1.00 39.47 88 TYR A C 1
ATOM 693 O O . TYR A 1 88 ? -11.678 4.561 -21.561 1.00 39.47 88 TYR A O 1
ATOM 701 N N . VAL A 1 89 ? -12.102 3.891 -23.661 1.00 41.53 89 VAL A N 1
ATOM 702 C CA . VAL A 1 89 ? -13.244 4.774 -23.900 1.00 41.53 89 VAL A CA 1
ATOM 703 C C . VAL A 1 89 ? -14.437 3.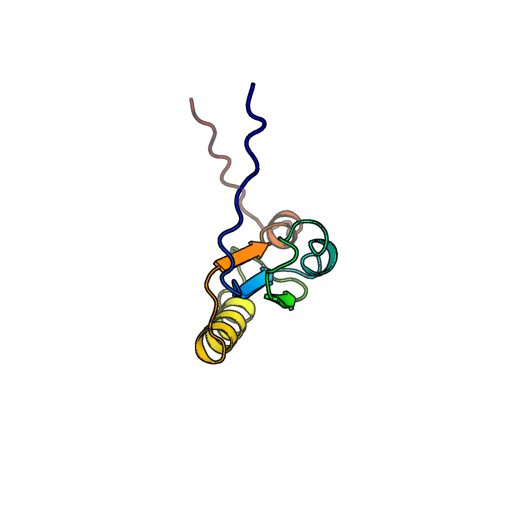840 -24.014 1.00 41.53 89 VAL A C 1
ATOM 705 O O . VAL A 1 89 ? -14.501 3.062 -24.964 1.00 41.53 89 VAL A O 1
ATOM 708 N N . GLU A 1 90 ? -15.325 3.854 -23.021 1.00 42.09 90 GLU A N 1
ATOM 709 C CA . GLU A 1 90 ? -16.639 3.227 -23.177 1.00 42.09 90 GLU A CA 1
ATOM 710 C C . GLU A 1 90 ? -17.382 3.965 -24.303 1.00 42.09 90 GLU A C 1
ATOM 712 O O . GLU A 1 90 ? -17.426 5.199 -24.304 1.00 42.09 90 GLU A O 1
ATOM 717 N N . GLN A 1 91 ? -17.857 3.208 -25.298 1.00 39.81 91 GLN A N 1
ATOM 718 C CA . GLN A 1 91 ? -18.735 3.690 -26.370 1.00 39.81 91 GLN A CA 1
ATOM 719 C C . GLN A 1 91 ? -20.191 3.633 -25.925 1.00 39.81 91 GLN A C 1
ATOM 721 O O . GLN A 1 91 ? -20.547 2.637 -25.255 1.00 39.81 91 GLN A O 1
#

Sequence (91 aa):
MLGEEHVWCSSDVRVLIAGDSNVHRLKSACPPNARIDFLPVSGAKYVSDRKGFRKLLHQELMSGCYDILYLHLGSNDVCCKDSNFYRYVEQ

Foldseek 3Di:
DDDPPPPPPQDQAEEEEEEEPCSVVVVPPDDPSYHYHYHHDHLDADPPPPDPRVVVVVVCVVVDDHPYYHYDHDPSLVVDPPNPDPPDDDD

Radius of gyration: 16.74 Å; chains: 1; bounding box: 45×25×45 Å

Secondary structure (DSSP, 8-state):
---------S---EEEEEESGGGGGGTTSS-TT-EEEEEE-TT--TTT-TTTHHHHHHHHHHHS--SEEEEE-SHHHHTSTT---------

Organism: Dreissena polymorpha (NCBI:txid45954)